Protein AF-A0A496Z4Z7-F1 (afdb_monomer_lite)

Structure (mmCIF, N/CA/C/O backbone):
data_AF-A0A496Z4Z7-F1
#
_entry.id   AF-A0A496Z4Z7-F1
#
loop_
_atom_site.group_PDB
_atom_site.id
_atom_site.type_symbol
_atom_site.label_atom_id
_atom_site.label_alt_id
_atom_site.label_comp_id
_atom_site.label_asym_id
_atom_site.label_entity_id
_atom_site.label_seq_id
_atom_site.pdbx_PDB_ins_code
_atom_site.Cartn_x
_atom_site.Cartn_y
_atom_site.Cartn_z
_atom_site.occupancy
_atom_site.B_iso_or_equiv
_atom_site.auth_seq_id
_atom_site.auth_comp_id
_atom_site.auth_asym_id
_atom_site.auth_atom_id
_atom_site.pdbx_PDB_model_num
ATOM 1 N N . MET A 1 1 ? -12.832 -14.672 -32.939 1.00 40.44 1 MET A N 1
ATOM 2 C CA . MET A 1 1 ? -11.739 -13.860 -33.513 1.00 40.44 1 MET A CA 1
ATOM 3 C C . MET A 1 1 ? -11.107 -13.099 -32.366 1.00 40.44 1 MET A C 1
ATOM 5 O O . MET A 1 1 ? -11.670 -12.105 -31.933 1.00 40.44 1 MET A O 1
ATOM 9 N N . GLU A 1 2 ? -10.012 -13.609 -31.809 1.00 48.25 2 GLU A N 1
ATOM 10 C CA . GLU A 1 2 ? -9.237 -12.880 -30.801 1.00 48.25 2 GLU A CA 1
ATOM 11 C C . GLU A 1 2 ? -8.379 -11.840 -31.527 1.00 48.25 2 GLU A C 1
ATOM 13 O O . GLU A 1 2 ? -7.423 -12.174 -32.227 1.00 48.25 2 GLU A O 1
ATOM 18 N N . GLY A 1 3 ? -8.778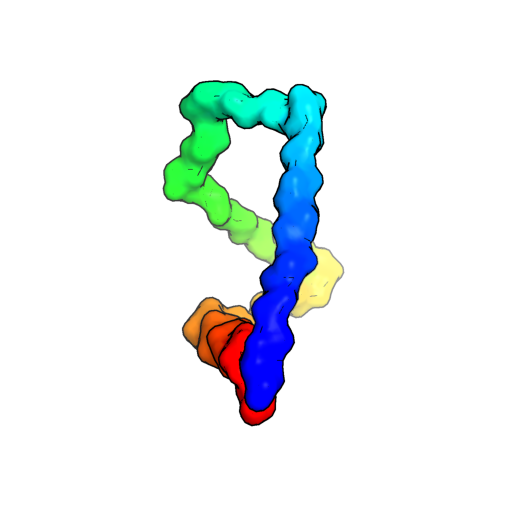 -10.571 -31.436 1.00 52.78 3 GLY A N 1
ATOM 19 C CA . GLY A 1 3 ? -7.981 -9.456 -31.932 1.00 52.78 3 GLY A CA 1
ATOM 20 C C . GLY A 1 3 ? -6.759 -9.279 -31.038 1.00 52.78 3 GLY A C 1
ATOM 21 O O . GLY A 1 3 ? -6.888 -8.918 -29.871 1.00 52.78 3 GLY A O 1
ATOM 22 N N . LYS A 1 4 ? -5.571 -9.552 -31.576 1.00 58.91 4 LYS A N 1
ATOM 23 C CA . LYS A 1 4 ? -4.297 -9.330 -30.890 1.00 58.91 4 LYS A CA 1
ATOM 24 C C . LYS A 1 4 ? -4.125 -7.822 -30.667 1.00 58.91 4 LYS A C 1
ATOM 26 O O . LYS A 1 4 ? -3.950 -7.079 -31.626 1.00 58.91 4 LYS A O 1
ATOM 31 N N . LEU A 1 5 ? -4.212 -7.364 -29.418 1.00 59.38 5 LEU A N 1
ATOM 32 C CA . LEU A 1 5 ? -3.913 -5.975 -29.069 1.00 59.38 5 LEU A CA 1
ATOM 33 C C . LEU A 1 5 ? -2.406 -5.744 -29.239 1.00 59.38 5 LEU A C 1
ATOM 35 O O . LEU A 1 5 ? -1.596 -6.261 -28.468 1.00 59.38 5 LEU A O 1
ATOM 39 N N . GLU A 1 6 ? -2.024 -4.999 -30.274 1.00 67.19 6 GLU A N 1
ATOM 40 C CA . GLU A 1 6 ? -0.649 -4.540 -30.452 1.00 67.19 6 GLU A CA 1
ATOM 41 C C . GLU A 1 6 ? -0.421 -3.285 -29.604 1.00 67.19 6 GLU A C 1
ATOM 43 O O . GLU A 1 6 ? -0.987 -2.224 -29.859 1.00 67.19 6 GLU A O 1
ATOM 48 N N . PHE A 1 7 ? 0.409 -3.411 -28.568 1.00 71.25 7 PHE A N 1
ATOM 49 C CA . PHE A 1 7 ? 0.824 -2.286 -27.738 1.00 71.25 7 PHE A CA 1
ATOM 50 C C . PHE A 1 7 ? 2.207 -1.799 -28.165 1.00 71.25 7 PHE A C 1
ATOM 52 O O . PHE A 1 7 ? 3.183 -2.553 -28.155 1.00 71.25 7 PHE A O 1
ATOM 59 N N . THR A 1 8 ? 2.315 -0.509 -28.471 1.00 77.38 8 THR A N 1
ATOM 60 C CA . THR A 1 8 ? 3.603 0.138 -28.732 1.00 77.38 8 THR A CA 1
ATOM 61 C C . THR A 1 8 ? 4.276 0.485 -27.407 1.00 77.38 8 THR A C 1
ATOM 63 O O . THR A 1 8 ? 3.864 1.408 -26.706 1.00 77.38 8 THR A O 1
ATOM 66 N N . ILE A 1 9 ? 5.337 -0.244 -27.053 1.00 73.62 9 ILE A N 1
ATOM 67 C CA . ILE A 1 9 ? 6.148 0.062 -25.868 1.00 73.62 9 ILE A CA 1
ATOM 68 C C . ILE A 1 9 ? 7.017 1.288 -26.168 1.00 73.62 9 ILE A C 1
ATOM 70 O O . ILE A 1 9 ? 8.059 1.187 -26.819 1.00 73.62 9 ILE A O 1
ATOM 74 N N . ILE A 1 10 ? 6.609 2.452 -25.668 1.00 80.19 10 ILE A N 1
ATOM 75 C CA . ILE A 1 10 ? 7.403 3.681 -25.760 1.00 80.19 10 ILE A CA 1
ATOM 76 C C . ILE A 1 10 ? 8.468 3.659 -24.656 1.00 80.19 10 ILE A C 1
ATOM 78 O O . ILE A 1 10 ? 8.155 3.702 -23.467 1.00 80.19 10 ILE A O 1
ATOM 82 N N . LYS A 1 11 ? 9.745 3.583 -25.048 1.00 74.12 11 LYS A N 1
ATOM 83 C CA . LYS A 1 11 ? 10.888 3.683 -24.129 1.00 74.12 11 LYS A CA 1
ATOM 84 C C . LYS A 1 11 ? 11.327 5.143 -24.017 1.00 74.12 11 LY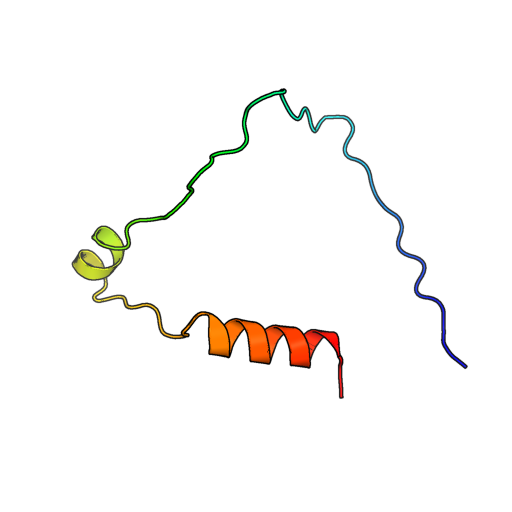S A C 1
ATOM 86 O O . LYS A 1 11 ? 11.814 5.713 -24.991 1.00 74.12 11 LYS A O 1
ATOM 91 N N . ASP A 1 12 ? 11.187 5.730 -22.834 1.00 79.25 12 ASP A N 1
ATOM 92 C CA . ASP A 1 12 ? 11.748 7.048 -22.531 1.00 79.25 12 ASP A CA 1
ATOM 93 C C . ASP A 1 12 ? 13.278 6.949 -22.398 1.00 79.25 12 ASP A C 1
ATOM 95 O O . ASP A 1 12 ? 13.796 6.314 -21.477 1.00 79.25 12 ASP A O 1
ATOM 99 N N . LYS A 1 13 ? 14.000 7.573 -23.336 1.00 74.69 13 LYS A N 1
ATOM 100 C CA . LYS A 1 13 ? 15.472 7.574 -23.385 1.00 74.69 13 LYS A CA 1
ATOM 101 C C . LYS A 1 13 ? 16.111 8.402 -22.262 1.00 74.69 13 LYS A C 1
ATOM 103 O O . LYS A 1 13 ? 17.293 8.219 -21.995 1.00 74.69 13 LYS A O 1
ATOM 108 N N . GLY A 1 14 ? 15.354 9.290 -21.614 1.00 74.62 14 GLY A N 1
ATOM 109 C CA . GLY A 1 14 ? 15.798 10.073 -20.458 1.00 74.62 14 GLY A CA 1
ATOM 110 C C . GLY A 1 14 ? 15.622 9.346 -19.124 1.00 74.62 14 GLY A C 1
ATOM 111 O O . GLY A 1 14 ? 16.117 9.813 -18.096 1.00 74.62 14 GLY A O 1
ATOM 112 N N . ARG A 1 15 ? 14.945 8.189 -19.112 1.00 70.25 15 ARG A N 1
ATOM 113 C CA . ARG A 1 15 ? 14.716 7.408 -17.895 1.00 70.25 15 ARG A CA 1
ATOM 114 C C . ARG A 1 15 ? 15.989 6.682 -17.470 1.00 70.25 15 ARG A C 1
ATOM 116 O O . ARG A 1 15 ? 16.198 5.510 -17.768 1.0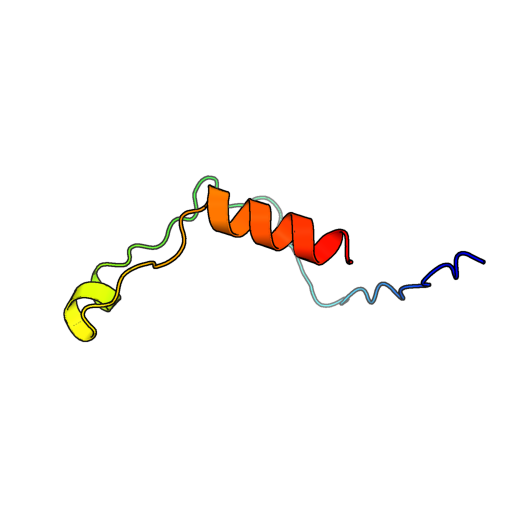0 70.25 15 ARG A O 1
ATOM 123 N N . PHE A 1 16 ? 16.832 7.384 -16.727 1.00 64.81 16 PHE A N 1
ATOM 124 C CA . PHE A 1 16 ? 18.024 6.820 -16.112 1.00 64.81 16 PHE A CA 1
ATOM 125 C C . PHE A 1 16 ? 17.651 6.078 -14.818 1.00 64.81 16 PHE A C 1
ATOM 127 O O . PHE A 1 16 ? 17.290 6.695 -13.814 1.00 64.81 16 PHE A O 1
ATOM 134 N N . ARG A 1 17 ? 17.713 4.741 -14.829 1.00 66.62 17 ARG A N 1
ATOM 135 C CA . ARG A 1 17 ? 17.595 3.921 -13.613 1.00 66.62 17 ARG A CA 1
ATOM 136 C C . ARG A 1 17 ? 19.007 3.669 -13.094 1.00 66.62 17 ARG A C 1
ATOM 138 O O . ARG A 1 17 ? 19.718 2.823 -13.613 1.00 66.62 17 ARG A O 1
ATOM 145 N N . THR A 1 18 ? 19.425 4.445 -12.102 1.00 66.62 18 THR A N 1
ATOM 146 C CA . THR A 1 18 ? 20.694 4.230 -11.392 1.00 66.62 18 THR A CA 1
ATOM 147 C C . THR A 1 18 ? 20.718 2.842 -10.757 1.00 66.62 18 THR A C 1
A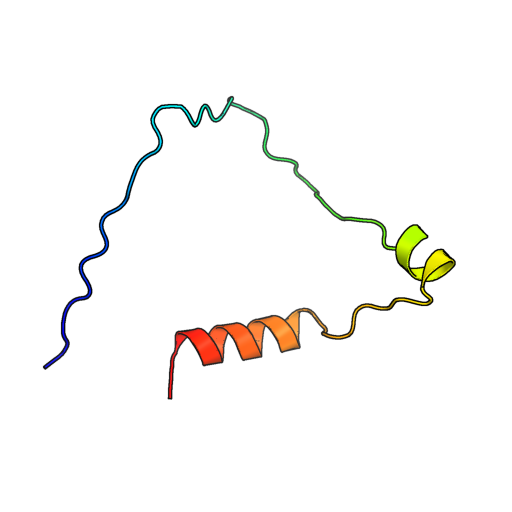TOM 149 O O . THR A 1 18 ? 19.731 2.455 -10.119 1.00 66.62 18 THR A O 1
ATOM 152 N N . GLU A 1 19 ? 21.838 2.134 -10.868 1.00 68.62 19 GLU A N 1
ATOM 153 C CA . GLU A 1 19 ? 22.037 0.861 -10.173 1.00 68.62 19 GLU A CA 1
ATOM 154 C C . GLU A 1 19 ? 21.920 1.054 -8.644 1.00 68.62 19 GLU A C 1
ATOM 156 O O . GLU A 1 19 ? 22.275 2.108 -8.112 1.00 68.62 19 GLU A O 1
ATOM 161 N N . ASN A 1 20 ? 21.369 0.059 -7.938 1.00 61.09 20 ASN A N 1
ATOM 162 C CA . ASN A 1 20 ? 21.244 0.007 -6.468 1.00 61.09 20 ASN A CA 1
ATOM 163 C C . ASN A 1 20 ? 20.273 0.999 -5.780 1.00 61.09 20 ASN A C 1
ATOM 165 O O . ASN A 1 20 ? 20.491 1.359 -4.625 1.00 61.09 20 ASN A O 1
ATOM 169 N N . ARG A 1 21 ? 19.178 1.430 -6.428 1.00 67.00 21 ARG A N 1
ATOM 170 C CA . ARG A 1 21 ? 18.154 2.314 -5.804 1.00 67.00 21 ARG A CA 1
ATOM 171 C C . ARG A 1 21 ? 16.828 1.658 -5.412 1.00 67.00 21 ARG A C 1
ATOM 173 O O . ARG A 1 21 ? 15.892 2.362 -5.036 1.00 67.00 21 ARG A O 1
ATOM 180 N N . GLU A 1 22 ? 16.712 0.337 -5.488 1.00 76.31 22 GLU A N 1
ATOM 181 C CA . GLU A 1 22 ? 15.502 -0.330 -5.000 1.00 76.31 22 GLU A CA 1
ATOM 182 C C . GLU A 1 22 ? 15.473 -0.330 -3.472 1.00 76.31 22 GLU A C 1
ATOM 184 O O . GLU A 1 22 ? 16.370 -0.838 -2.801 1.00 76.31 22 GLU A O 1
ATOM 189 N N . THR A 1 23 ? 14.439 0.291 -2.909 1.00 78.12 23 THR A N 1
ATOM 190 C CA . THR A 1 23 ? 14.227 0.297 -1.464 1.00 78.12 23 THR A CA 1
ATOM 191 C C . THR A 1 23 ? 13.717 -1.076 -1.038 1.00 78.12 23 THR A C 1
ATOM 193 O O . THR A 1 23 ? 12.655 -1.498 -1.485 1.00 78.12 23 THR A O 1
ATOM 196 N N . GLN A 1 24 ? 14.431 -1.749 -0.130 1.00 84.94 24 GLN A N 1
ATOM 197 C CA . GLN A 1 24 ? 14.013 -3.056 0.403 1.00 84.94 24 GLN A CA 1
ATOM 198 C C . GLN A 1 24 ? 12.641 -3.003 1.093 1.00 84.94 24 GLN A C 1
ATOM 200 O O . GLN A 1 24 ? 11.911 -3.990 1.118 1.00 84.94 24 GLN A O 1
ATOM 205 N N . ARG A 1 25 ? 12.282 -1.844 1.659 1.00 88.25 25 ARG A N 1
ATOM 206 C CA . ARG A 1 25 ? 10.993 -1.607 2.307 1.00 88.25 25 ARG A CA 1
ATOM 207 C C . ARG A 1 25 ? 10.541 -0.167 2.107 1.00 88.25 25 ARG A C 1
ATOM 209 O O . ARG A 1 25 ? 11.134 0.751 2.664 1.00 88.25 25 ARG A O 1
ATOM 216 N N . LEU A 1 26 ? 9.452 0.013 1.369 1.00 90.50 26 LEU A N 1
ATOM 217 C CA . LEU A 1 26 ? 8.796 1.304 1.188 1.00 90.50 26 LEU A CA 1
ATOM 218 C C . LEU A 1 26 ? 7.382 1.228 1.771 1.00 90.50 26 LEU A C 1
ATOM 220 O O . LEU A 1 26 ? 6.492 0.630 1.175 1.00 90.50 26 LEU A O 1
ATOM 224 N N . VAL A 1 27 ? 7.190 1.800 2.960 1.00 93.62 27 VAL A N 1
ATOM 225 C CA . VAL A 1 27 ? 5.896 1.828 3.659 1.00 93.62 27 VAL A CA 1
ATOM 226 C C . VAL A 1 27 ? 5.648 3.248 4.149 1.00 93.62 27 VAL A C 1
ATOM 228 O O . VAL A 1 27 ? 6.475 3.807 4.867 1.00 93.62 27 VAL A O 1
ATOM 231 N N . ALA A 1 28 ? 4.523 3.837 3.748 1.00 94.00 28 ALA A N 1
ATOM 232 C CA . ALA A 1 28 ? 4.114 5.153 4.219 1.00 94.00 28 ALA A CA 1
ATOM 233 C C . ALA A 1 28 ? 3.488 5.054 5.617 1.00 94.00 28 ALA A C 1
ATOM 235 O O . ALA A 1 28 ? 2.756 4.111 5.901 1.00 94.00 28 ALA A O 1
ATOM 236 N N . SER A 1 29 ? 3.751 6.047 6.468 1.00 95.38 29 SER A N 1
ATOM 237 C CA . SER A 1 29 ? 2.981 6.252 7.697 1.00 95.38 29 SER A CA 1
ATOM 238 C C . SER A 1 29 ? 1.761 7.117 7.395 1.00 95.38 29 SER A C 1
ATOM 240 O O . SER A 1 29 ? 1.899 8.204 6.830 1.00 95.38 29 SER A O 1
ATOM 242 N N . GLU A 1 30 ? 0.570 6.672 7.798 1.00 95.69 30 GLU A N 1
ATOM 243 C CA . GLU A 1 30 ? -0.661 7.444 7.624 1.00 95.69 30 GLU A CA 1
ATOM 244 C C . GLU A 1 30 ? -0.987 8.406 8.782 1.00 95.69 30 GLU A C 1
ATOM 246 O O . GLU A 1 30 ? -2.062 9.009 8.786 1.00 95.69 30 GLU A O 1
ATOM 251 N N . THR A 1 31 ? -0.084 8.582 9.758 1.00 97.62 31 THR A N 1
ATOM 252 C CA . THR A 1 31 ? -0.321 9.396 10.969 1.00 97.62 31 THR A CA 1
ATOM 253 C C . THR A 1 31 ? -0.856 10.792 10.647 1.00 97.62 31 THR A C 1
ATOM 255 O O . THR A 1 31 ? -1.916 11.172 11.135 1.00 97.62 31 THR A O 1
ATOM 258 N N . ARG A 1 32 ? -0.198 11.525 9.741 1.00 97.50 32 ARG A N 1
ATOM 259 C CA . ARG A 1 32 ? -0.605 12.896 9.390 1.00 97.50 32 ARG A CA 1
ATOM 260 C C . ARG A 1 32 ? -1.997 12.957 8.752 1.00 97.50 32 ARG A C 1
ATOM 262 O O . ARG A 1 32 ? -2.748 13.898 8.990 1.00 97.50 32 ARG A O 1
ATOM 269 N N . ALA A 1 33 ? -2.355 11.957 7.947 1.00 97.44 33 ALA A N 1
ATOM 270 C CA . ALA A 1 33 ? -3.674 11.887 7.321 1.00 97.44 33 ALA A CA 1
ATO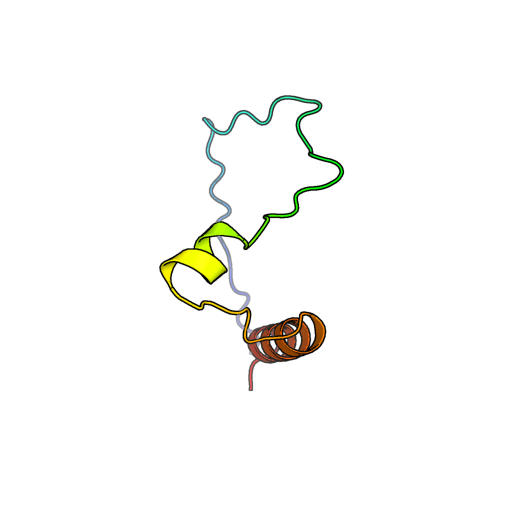M 271 C C . ALA A 1 33 ? -4.773 11.584 8.355 1.00 97.44 33 ALA A C 1
ATOM 273 O O . ALA A 1 33 ? -5.850 12.181 8.300 1.00 97.44 33 ALA A O 1
ATOM 274 N N . LYS A 1 34 ? -4.486 10.707 9.327 1.00 97.69 34 LYS A N 1
ATOM 275 C CA . LYS A 1 34 ? -5.375 10.438 10.466 1.00 97.69 34 LYS A CA 1
ATOM 276 C C . LYS A 1 34 ? -5.608 11.697 11.299 1.00 97.69 34 LYS A C 1
ATOM 278 O O . LYS A 1 34 ? -6.752 12.044 11.554 1.00 97.69 34 LYS A O 1
ATOM 283 N N . GLU A 1 35 ? -4.546 12.403 11.672 1.00 98.12 35 GLU A N 1
ATOM 284 C CA . GLU A 1 35 ? -4.628 13.585 12.541 1.00 98.12 35 GLU A CA 1
ATOM 285 C C . GLU A 1 35 ? -5.368 14.754 11.888 1.00 98.12 35 GLU A C 1
ATOM 287 O O . GLU A 1 35 ? -6.198 15.395 12.524 1.00 98.12 35 GLU A O 1
ATOM 292 N N . MET A 1 36 ? -5.088 15.032 10.611 1.00 98.19 36 MET A N 1
ATOM 293 C CA . MET A 1 36 ? -5.642 16.211 9.939 1.00 98.19 36 MET A CA 1
ATOM 294 C C . MET A 1 36 ? -7.055 15.997 9.397 1.00 98.19 36 MET A C 1
ATOM 296 O O . MET A 1 36 ? -7.817 16.953 9.285 1.00 98.19 36 MET A O 1
ATOM 300 N N . MET A 1 37 ? -7.388 14.770 8.990 1.00 97.38 37 MET A N 1
ATOM 301 C CA . MET A 1 37 ? -8.604 14.493 8.216 1.00 97.38 37 MET A CA 1
ATOM 302 C C . MET A 1 37 ? -9.451 13.358 8.793 1.00 97.38 37 MET A C 1
ATOM 304 O O . MET A 1 37 ? -10.443 12.976 8.176 1.00 97.38 37 MET A O 1
ATOM 308 N N . ASN A 1 38 ? -9.058 12.777 9.935 1.00 95.94 38 ASN A N 1
ATOM 309 C CA . ASN A 1 38 ? -9.632 11.531 10.453 1.00 95.94 38 ASN A CA 1
ATOM 310 C C . ASN A 1 38 ? -9.675 10.424 9.379 1.00 95.94 38 ASN A C 1
ATOM 312 O O . ASN A 1 38 ? -10.603 9.614 9.303 1.00 95.94 38 ASN A O 1
ATOM 316 N N . TRP A 1 39 ? -8.683 10.437 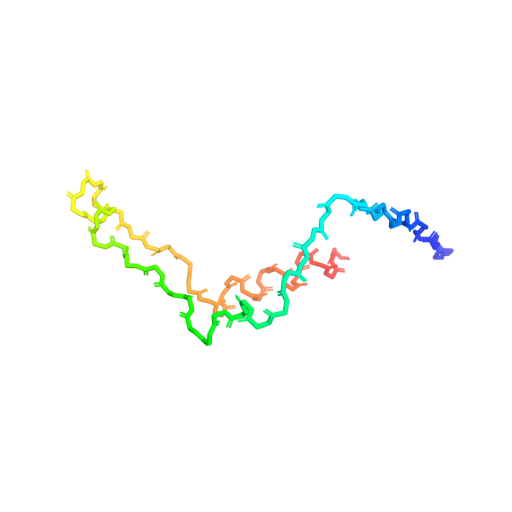8.482 1.00 97.69 39 TRP A N 1
ATOM 317 C CA . TRP A 1 39 ? -8.647 9.542 7.338 1.00 97.69 39 TRP A CA 1
ATOM 318 C C . TRP A 1 39 ? -8.256 8.129 7.769 1.00 97.69 39 TRP A C 1
ATOM 320 O O . TRP A 1 39 ? -7.377 7.937 8.610 1.00 97.69 39 TRP A O 1
ATOM 330 N N . LYS A 1 40 ? -8.868 7.124 7.139 1.00 96.00 40 LYS A N 1
ATOM 331 C CA . LYS A 1 40 ? -8.506 5.715 7.301 1.00 96.00 40 LYS A CA 1
ATOM 332 C C . LYS A 1 40 ? -8.505 5.000 5.957 1.00 96.00 40 LYS A C 1
ATOM 334 O O . LYS A 1 40 ? -9.345 5.284 5.101 1.00 96.00 40 LYS A O 1
ATOM 339 N N . ALA A 1 41 ? -7.600 4.036 5.805 1.00 95.06 41 ALA A N 1
ATOM 340 C CA . ALA A 1 41 ? -7.637 3.110 4.683 1.00 95.06 41 ALA A CA 1
ATOM 341 C C . ALA A 1 41 ? -8.970 2.346 4.694 1.00 95.06 41 ALA A C 1
ATOM 343 O O . ALA A 1 41 ? -9.427 1.898 5.747 1.00 95.06 41 ALA A O 1
ATOM 344 N N . GLN A 1 42 ? -9.604 2.230 3.528 1.00 96.56 42 GLN A N 1
ATOM 345 C CA . GLN A 1 42 ? -10.936 1.628 3.414 1.00 96.56 42 GLN A CA 1
ATOM 346 C C . GLN A 1 42 ? -10.902 0.189 2.907 1.00 96.56 42 GLN A C 1
ATOM 348 O O . GLN A 1 42 ? -11.795 -0.586 3.228 1.00 96.56 42 GLN A O 1
ATOM 353 N N . THR A 1 43 ? -9.880 -0.172 2.133 1.00 97.19 43 THR A N 1
ATOM 354 C CA . THR A 1 43 ? -9.840 -1.450 1.421 1.00 97.19 43 THR A CA 1
ATOM 355 C C . THR A 1 43 ? -8.653 -2.281 1.903 1.00 97.19 43 THR A C 1
ATOM 357 O O . THR A 1 43 ? -7.507 -1.860 1.726 1.00 97.19 43 THR A O 1
ATOM 360 N N . PRO A 1 44 ? -8.893 -3.457 2.510 1.00 97.06 44 PRO A N 1
ATOM 361 C CA . PRO A 1 44 ? -7.843 -4.418 2.817 1.00 97.06 44 PRO A CA 1
ATOM 362 C C . PRO A 1 44 ? -7.129 -4.881 1.546 1.00 97.06 44 PRO A C 1
ATOM 364 O O . PRO A 1 44 ? -7.749 -5.022 0.492 1.00 97.06 44 PRO A O 1
ATOM 367 N N . LEU A 1 45 ? -5.836 -5.198 1.658 1.00 96.31 45 LEU A N 1
ATOM 368 C CA . LEU A 1 45 ? -5.016 -5.599 0.510 1.00 96.31 45 LEU A CA 1
ATOM 369 C C . LEU A 1 45 ? -5.647 -6.745 -0.289 1.00 96.31 45 LEU A C 1
ATOM 371 O O . LEU A 1 45 ? -5.756 -6.650 -1.506 1.00 96.31 45 LEU A O 1
ATOM 375 N N . LYS A 1 46 ? -6.092 -7.805 0.395 1.00 98.12 46 LYS A N 1
ATOM 376 C CA . LYS A 1 46 ? -6.690 -8.976 -0.257 1.00 98.12 46 LYS A CA 1
ATOM 377 C C . LYS A 1 46 ? -7.918 -8.598 -1.089 1.00 98.12 46 LYS A C 1
ATOM 379 O O . LYS A 1 46 ? -8.007 -8.982 -2.245 1.00 98.12 46 LYS A O 1
ATOM 384 N N . GLU A 1 47 ? -8.825 -7.810 -0.518 1.00 98.25 47 GLU A N 1
ATOM 385 C CA . GLU A 1 47 ? -10.034 -7.365 -1.216 1.00 98.25 47 GLU A CA 1
ATOM 386 C C . GLU A 1 47 ? -9.690 -6.503 -2.439 1.00 98.25 47 GLU A C 1
ATOM 388 O O . GLU A 1 47 ? -10.268 -6.677 -3.511 1.00 98.25 47 GLU A O 1
ATOM 393 N N . GLY A 1 48 ? -8.720 -5.595 -2.295 1.00 97.88 48 GLY A N 1
ATOM 394 C CA . GLY A 1 48 ? -8.238 -4.774 -3.403 1.00 97.88 48 GLY A CA 1
ATOM 395 C C . GLY A 1 48 ? -7.614 -5.608 -4.524 1.00 97.88 48 GLY A C 1
ATOM 396 O O . GLY A 1 48 ? -7.880 -5.347 -5.698 1.00 97.88 48 GLY A O 1
ATOM 397 N N . LEU A 1 49 ? -6.831 -6.634 -4.176 1.00 98.06 49 LEU A N 1
ATOM 398 C CA . LEU A 1 49 ? -6.225 -7.553 -5.142 1.00 98.06 49 LEU A CA 1
ATOM 399 C C . LEU A 1 49 ? -7.279 -8.383 -5.874 1.00 98.06 49 LEU A C 1
ATOM 401 O O . LEU A 1 49 ? -7.228 -8.452 -7.098 1.00 98.06 49 LEU A O 1
ATOM 405 N N . ASP A 1 50 ? -8.255 -8.940 -5.156 1.00 97.94 50 ASP A N 1
ATOM 406 C CA . ASP A 1 50 ? -9.332 -9.739 -5.751 1.00 97.94 50 ASP A CA 1
ATOM 407 C C . ASP A 1 50 ? -10.141 -8.897 -6.761 1.00 97.94 50 ASP A C 1
ATOM 409 O O . ASP A 1 50 ? -10.366 -9.321 -7.897 1.00 97.94 50 ASP A O 1
ATOM 413 N N . LYS A 1 51 ? -10.495 -7.654 -6.398 1.00 97.50 51 LYS A N 1
ATOM 414 C CA . LYS A 1 51 ? -11.177 -6.703 -7.297 1.00 97.50 51 LYS A CA 1
ATOM 415 C C . LYS A 1 51 ? -10.337 -6.351 -8.522 1.00 97.50 51 LYS A C 1
ATOM 417 O O . LYS A 1 51 ? -10.859 -6.286 -9.632 1.00 97.50 51 LYS A O 1
ATOM 422 N N . THR A 1 52 ? -9.041 -6.125 -8.323 1.00 98.00 52 THR A N 1
ATOM 423 C CA . THR A 1 52 ? -8.119 -5.781 -9.414 1.00 98.00 52 THR A CA 1
ATOM 424 C C . THR A 1 52 ? -7.953 -6.953 -10.380 1.00 98.00 52 THR A C 1
ATOM 426 O O . THR A 1 52 ? -7.996 -6.756 -11.590 1.00 98.00 52 THR A O 1
ATOM 429 N N . ALA A 1 53 ? -7.814 -8.176 -9.865 1.00 97.25 53 ALA A N 1
ATOM 430 C CA . ALA A 1 53 ? -7.718 -9.381 -10.680 1.00 97.25 53 ALA A CA 1
ATOM 431 C C . ALA A 1 53 ? -8.993 -9.606 -11.505 1.00 97.25 53 ALA A C 1
ATOM 433 O O . ALA A 1 53 ? -8.897 -9.849 -12.706 1.00 97.25 53 ALA A O 1
ATOM 434 N N . GLY A 1 54 ? -10.170 -9.444 -10.891 1.00 97.12 54 GLY A N 1
ATOM 435 C CA . GLY A 1 54 ? -11.446 -9.507 -11.606 1.00 97.12 54 GLY A CA 1
ATOM 436 C C . GLY A 1 54 ? -11.555 -8.443 -12.702 1.00 97.12 54 GLY A C 1
ATOM 437 O O . GLY A 1 54 ? -11.947 -8.753 -13.822 1.00 97.12 54 GLY A O 1
ATOM 438 N N . TRP A 1 55 ? -11.128 -7.206 -12.425 1.00 97.50 55 TRP A N 1
ATOM 439 C CA . TRP A 1 55 ? -11.105 -6.139 -13.433 1.00 97.50 55 TRP A CA 1
ATOM 440 C C . TRP A 1 55 ? -10.209 -6.477 -14.635 1.00 97.50 55 TRP A C 1
ATOM 442 O O . TRP A 1 55 ? -10.597 -6.214 -15.770 1.00 97.50 55 TRP A O 1
ATOM 452 N N . ILE A 1 56 ? -9.043 -7.090 -14.402 1.00 96.81 56 ILE A N 1
ATOM 453 C CA . ILE A 1 56 ? -8.126 -7.520 -15.472 1.00 96.81 56 ILE A CA 1
ATOM 454 C C . ILE A 1 56 ? -8.741 -8.635 -16.326 1.00 96.81 56 ILE A C 1
ATOM 456 O O . ILE A 1 56 ? -8.533 -8.656 -17.537 1.00 96.81 56 ILE A O 1
ATOM 460 N N . GLN A 1 57 ? -9.463 -9.570 -15.704 1.00 93.62 57 GLN A N 1
ATOM 461 C CA . GLN A 1 57 ? -10.060 -10.716 -16.398 1.00 93.62 57 GLN A CA 1
ATOM 462 C C . GLN A 1 57 ? -11.254 -10.321 -17.278 1.00 93.62 57 GLN A C 1
ATOM 464 O O . GLN A 1 57 ? -11.537 -11.021 -18.247 1.00 93.62 57 GLN A O 1
ATOM 469 N N . GLY A 1 58 ? -11.882 -9.175 -17.004 1.00 85.19 58 GLY A N 1
ATOM 470 C CA . GLY A 1 58 ? -13.046 -8.703 -17.747 1.00 85.19 58 GLY A CA 1
ATOM 471 C C . GLY A 1 58 ? -14.337 -9.451 -17.377 1.00 85.19 58 GLY A C 1
ATOM 472 O O . GLY A 1 58 ? -14.323 -10.287 -16.471 1.00 85.19 58 GLY A O 1
ATOM 473 N N . PRO A 1 59 ? -15.471 -9.090 -18.007 1.00 64.00 59 PRO A N 1
ATOM 474 C CA . PRO A 1 59 ? -16.744 -9.796 -17.852 1.00 64.00 59 PRO A CA 1
ATOM 475 C C . PRO A 1 59 ? -16.739 -11.194 -18.485 1.00 64.00 59 PRO A C 1
ATOM 477 O O . PRO A 1 59 ? -16.036 -11.388 -19.503 1.00 64.00 59 PRO A O 1
#

Sequence (59 aa):
MEGKLEFTIIKDKGRFRTENRETQRLVASETRAKEMMNWKAQTPLKEGLDKTAGWIQGP

Secondary structure (DSSP, 8-state):
------------TT----TT---S------HHHHHHH-----S-HHHHHHHHHHHHH--

Radius of gyration: 19.03 Å; chains: 1; bounding box: 39×30×46 Å

pLDDT: mean 84.18, std 15.53, range [40.44, 98.25]

Foldseek 3Di:
DDDPDDDDDDDDPPPDDDPPPDDPDDDDDCVVVCVPPVDDDDDDPVRVVVVVVDVVVDD